Protein AF-A0A844IDX1-F1 (afdb_monomer)

Mean predicted aligned error: 13.67 Å

Sequence (166 aa):
MKQQKLLIGQFFSPFIITLMSVIIVVLGIGNTNLLHIAPAAAQIFTPSDVWQKVYQQIPDFPQENQYVSKVTGKIVATDTLASRLIRYHIYNKGRSPIYRLDWKLTLADYLDANETIYVDSYPGNGILTQNPLVGDRMVISKLTRRQRNNLVQVLVNIFSPPAQKM

Radius of gyration: 32.64 Å; Cα contacts (8 Å, |Δi|>4): 148; chains: 1; bounding box: 115×51×47 Å

Secondary structure (DSSP, 8-state):
-------------TTTTSSSSSSSSS--SS-TTTT-----------GGGSHHHHHHH-TTS-----PBBTTTSSB-TT--HHHHHHHIIIIIS---TT-HHHHHHHHHHHTTSSS---GGGSTTTTTBSS--HHHHHHHHHHS-HHHHHHHHHHHHHHHSPPPP--

pLDDT: mean 81.28, std 22.46, range [38.47, 98.81]

Structure (mmCIF, N/CA/C/O backbone):
data_AF-A0A844IDX1-F1
#
_entry.id   AF-A0A844IDX1-F1
#
loop_
_atom_site.group_PDB
_atom_site.id
_atom_site.type_symbol
_atom_site.label_atom_id
_atom_site.label_alt_id
_atom_site.label_comp_id
_atom_site.label_asym_id
_atom_site.label_entity_id
_atom_site.label_seq_id
_atom_site.pdbx_PDB_ins_code
_atom_site.Cartn_x
_atom_site.Cartn_y
_atom_site.Cartn_z
_atom_site.occupancy
_atom_site.B_iso_or_equiv
_atom_site.auth_seq_id
_atom_site.auth_comp_id
_atom_site.auth_asym_id
_atom_site.auth_atom_id
_atom_site.pdbx_PDB_model_num
ATOM 1 N N . MET A 1 1 ? 99.467 19.155 31.796 1.00 40.88 1 MET A N 1
ATOM 2 C CA . MET A 1 1 ? 99.219 19.822 30.493 1.00 40.88 1 MET A CA 1
ATOM 3 C C . MET A 1 1 ? 97.739 19.650 30.168 1.00 40.88 1 MET A C 1
ATOM 5 O O . MET A 1 1 ? 97.321 18.524 29.983 1.00 40.88 1 MET A O 1
ATOM 9 N N . LYS A 1 2 ? 96.875 20.598 30.544 1.00 39.47 2 LYS A N 1
ATOM 10 C CA . LYS A 1 2 ? 96.443 21.831 29.843 1.00 39.47 2 LYS A CA 1
ATOM 11 C C . LYS A 1 2 ? 95.420 21.537 28.729 1.00 39.47 2 LYS A C 1
ATOM 13 O O . LYS A 1 2 ? 95.748 20.923 27.725 1.00 39.47 2 LYS A O 1
ATOM 18 N N . GLN A 1 3 ? 94.184 21.970 28.983 1.00 43.69 3 GLN A N 1
ATOM 19 C CA . GLN A 1 3 ? 93.014 21.863 28.112 1.00 43.69 3 GLN A CA 1
ATOM 20 C C . GLN A 1 3 ? 93.162 22.653 26.809 1.00 43.69 3 GLN A C 1
ATOM 22 O O . GLN A 1 3 ? 93.742 23.737 26.833 1.00 43.69 3 GLN A O 1
ATOM 27 N N . GLN A 1 4 ? 92.505 22.187 25.741 1.00 46.06 4 GLN A N 1
ATOM 28 C CA . GLN A 1 4 ? 92.029 23.039 24.648 1.00 46.06 4 GLN A CA 1
ATOM 29 C C . GLN A 1 4 ? 90.652 22.560 24.155 1.00 46.06 4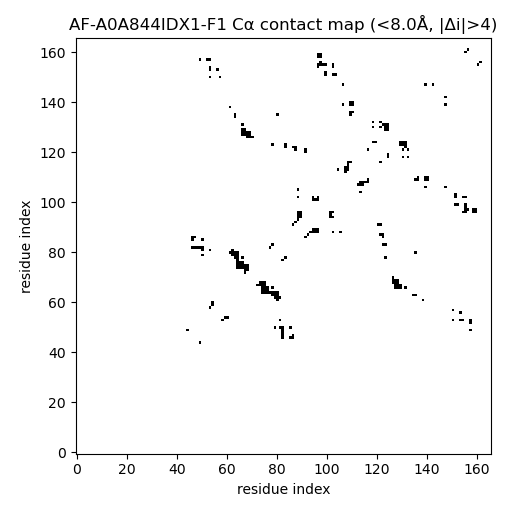 GLN A C 1
ATOM 31 O O . GLN A 1 4 ? 90.514 21.478 23.595 1.00 46.06 4 GLN A O 1
ATOM 36 N N . LYS A 1 5 ? 89.629 23.392 24.392 1.00 46.06 5 LYS A N 1
ATOM 37 C CA . LYS A 1 5 ? 88.406 23.479 23.579 1.00 46.06 5 LYS A CA 1
ATOM 38 C C . LYS A 1 5 ? 88.706 24.386 22.385 1.00 46.06 5 LYS A C 1
ATOM 40 O O . LYS A 1 5 ? 89.383 25.380 22.607 1.00 46.06 5 LYS A O 1
ATOM 45 N N . LEU A 1 6 ? 88.162 24.087 21.205 1.00 38.69 6 LEU A N 1
ATOM 46 C CA . LEU A 1 6 ? 87.882 24.957 20.035 1.00 38.69 6 LEU A CA 1
ATOM 47 C C . LEU A 1 6 ? 87.498 23.966 18.893 1.00 38.69 6 LEU A C 1
ATOM 49 O O . LEU A 1 6 ? 88.128 22.923 18.802 1.00 38.69 6 LEU A O 1
ATOM 53 N N . LEU A 1 7 ? 86.519 24.110 17.998 1.00 45.47 7 LEU A N 1
ATOM 54 C CA . LEU A 1 7 ? 85.594 25.171 17.613 1.00 45.47 7 LEU A CA 1
ATOM 55 C C . LEU A 1 7 ? 84.348 24.539 16.984 1.00 45.47 7 LEU A C 1
ATOM 57 O O . LEU A 1 7 ? 84.421 23.562 16.245 1.00 45.47 7 LEU A O 1
ATOM 61 N N . ILE A 1 8 ? 83.223 25.184 17.260 1.00 47.72 8 ILE A N 1
ATOM 62 C CA . ILE A 1 8 ? 81.951 25.103 16.548 1.00 47.72 8 ILE A CA 1
ATOM 63 C C . ILE A 1 8 ? 82.157 25.595 15.109 1.00 47.72 8 ILE A C 1
ATOM 65 O O . ILE A 1 8 ? 82.786 26.632 14.904 1.00 47.72 8 ILE A O 1
ATOM 69 N N . GLY A 1 9 ? 81.595 24.891 14.126 1.00 42.12 9 GLY A N 1
ATOM 70 C CA . GLY A 1 9 ? 81.628 25.341 12.737 1.00 42.12 9 GLY A CA 1
ATOM 71 C C . GLY A 1 9 ? 80.953 24.383 11.764 1.00 42.12 9 GLY A C 1
ATOM 72 O O . GLY A 1 9 ? 81.623 23.796 10.925 1.00 42.12 9 GLY A O 1
ATOM 73 N N . GLN A 1 10 ? 79.630 24.239 11.840 1.00 47.81 10 GLN A N 1
ATOM 74 C CA . GLN A 1 10 ? 78.856 23.827 10.669 1.00 47.81 10 GLN A CA 1
ATOM 75 C C . GLN A 1 10 ? 77.813 24.901 10.371 1.00 47.81 10 GLN A C 1
ATOM 77 O O . GLN A 1 10 ? 76.884 25.149 11.136 1.00 47.81 10 GLN A O 1
ATOM 82 N N . PHE A 1 11 ? 78.072 25.592 9.264 1.00 43.88 11 PHE A N 1
ATOM 83 C CA . PHE A 1 11 ? 77.255 26.621 8.649 1.00 43.88 11 PHE A CA 1
ATOM 84 C C . PHE A 1 11 ? 75.884 26.048 8.272 1.00 43.88 11 PHE A C 1
ATOM 86 O O . PHE A 1 11 ? 75.731 25.425 7.223 1.00 43.88 11 PHE A O 1
ATOM 93 N N . PHE A 1 12 ? 74.867 26.287 9.097 1.00 43.31 12 PHE A N 1
ATOM 94 C CA . PHE A 1 12 ? 73.485 26.170 8.647 1.00 43.31 12 PHE A CA 1
ATOM 95 C C . PHE A 1 12 ? 73.155 27.413 7.818 1.00 43.31 12 PHE A C 1
ATOM 97 O O . PHE A 1 12 ? 72.944 28.501 8.349 1.00 43.31 12 PHE A O 1
ATOM 104 N N . SER A 1 13 ? 73.193 27.251 6.495 1.00 46.44 13 SER A N 1
ATOM 105 C CA . SER A 1 13 ? 72.828 28.282 5.525 1.00 46.44 13 SER A CA 1
ATOM 106 C C . SER A 1 13 ? 71.339 28.640 5.677 1.00 46.44 13 SER A C 1
ATOM 108 O O . SER A 1 13 ? 70.490 27.771 5.460 1.00 46.44 13 SER A O 1
ATOM 110 N N . PRO A 1 14 ? 70.977 29.894 6.013 1.00 50.66 14 PRO A N 1
ATOM 111 C CA . PRO A 1 14 ? 69.580 30.302 6.190 1.00 50.66 14 PRO A CA 1
ATOM 112 C C . PRO A 1 14 ? 68.813 30.441 4.861 1.00 50.66 14 PRO A C 1
ATOM 114 O O . PRO A 1 14 ? 67.652 30.841 4.858 1.00 50.66 14 PRO A O 1
ATOM 117 N N . PHE A 1 15 ? 69.424 30.089 3.726 1.00 46.56 15 PHE A N 1
ATOM 118 C CA . PHE A 1 15 ? 68.834 30.260 2.395 1.00 46.56 15 PHE A CA 1
ATOM 119 C C . PHE A 1 15 ? 67.897 29.134 1.939 1.00 46.56 15 PHE A C 1
ATOM 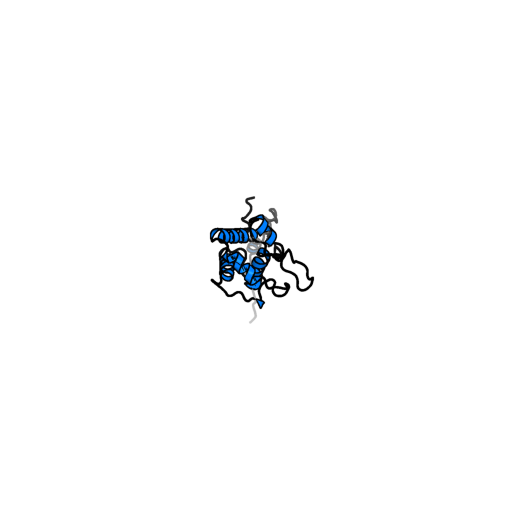121 O O . PHE A 1 15 ? 67.180 29.317 0.961 1.00 46.56 15 PHE A O 1
ATOM 128 N N . ILE A 1 16 ? 67.849 27.987 2.627 1.00 49.50 16 ILE A N 1
ATOM 129 C CA . ILE A 1 16 ? 66.939 26.888 2.240 1.00 49.50 16 ILE A CA 1
ATOM 130 C C . ILE A 1 16 ? 65.561 27.013 2.920 1.00 49.50 16 ILE A C 1
ATOM 132 O O . ILE A 1 16 ? 64.570 26.499 2.408 1.00 49.50 16 ILE A O 1
ATOM 136 N N . ILE A 1 17 ? 65.450 27.762 4.023 1.00 48.12 17 ILE A N 1
ATOM 137 C CA . ILE A 1 17 ? 64.184 27.889 4.772 1.00 48.12 17 ILE A CA 1
ATOM 138 C C . ILE A 1 17 ? 63.283 29.002 4.205 1.00 48.12 17 ILE A C 1
ATOM 140 O O . ILE A 1 17 ? 62.070 28.964 4.388 1.00 48.12 17 ILE A O 1
ATOM 144 N N . THR A 1 18 ? 63.814 29.960 3.443 1.00 47.06 18 THR A N 1
ATOM 145 C CA . THR A 1 18 ? 63.004 31.052 2.872 1.00 47.06 18 THR A CA 1
ATOM 146 C C . THR A 1 18 ? 62.307 30.706 1.553 1.00 47.06 18 THR A C 1
ATOM 148 O O . THR A 1 18 ? 61.385 31.423 1.168 1.00 47.06 18 THR A O 1
ATOM 151 N N . LEU A 1 19 ? 62.658 29.599 0.884 1.00 45.19 19 LEU A N 1
ATOM 152 C CA . LEU A 1 19 ? 62.029 29.217 -0.392 1.00 45.19 19 LEU A CA 1
ATOM 153 C C . LEU A 1 19 ? 60.774 28.334 -0.233 1.00 45.19 19 LEU A C 1
ATOM 155 O O . LEU A 1 19 ? 59.978 28.239 -1.161 1.00 45.19 19 LEU A O 1
ATOM 159 N N . MET A 1 20 ? 60.533 27.758 0.950 1.00 47.50 20 MET A N 1
ATOM 160 C CA . MET A 1 20 ? 59.320 26.969 1.245 1.00 47.50 20 MET A CA 1
ATOM 161 C C . MET A 1 20 ? 58.201 27.773 1.931 1.00 47.50 20 MET A C 1
ATOM 163 O O . MET A 1 20 ? 57.186 27.206 2.329 1.00 47.50 20 MET A O 1
ATOM 167 N N . SER A 1 21 ? 58.351 29.096 2.042 1.00 47.78 21 SER A N 1
ATOM 168 C CA . SER A 1 21 ? 57.359 29.983 2.675 1.00 47.78 21 SER A CA 1
ATOM 169 C C . SER A 1 21 ? 56.592 30.855 1.672 1.00 47.78 21 SER A C 1
ATOM 171 O O . SER A 1 21 ? 55.658 31.554 2.057 1.00 47.78 21 SER A O 1
ATOM 173 N N . VAL A 1 22 ? 56.949 30.813 0.381 1.00 45.91 22 VAL A N 1
ATOM 174 C CA . VAL A 1 22 ? 56.370 31.669 -0.678 1.00 45.91 22 VAL A CA 1
ATOM 175 C C . VAL A 1 22 ? 55.689 30.829 -1.769 1.00 45.91 22 VAL A C 1
ATOM 177 O O . VAL A 1 22 ? 55.805 31.097 -2.956 1.00 45.91 22 VAL A O 1
ATOM 180 N N . ILE A 1 23 ? 54.959 29.783 -1.372 1.00 44.12 23 ILE A N 1
ATOM 181 C CA . ILE A 1 23 ? 53.949 29.116 -2.226 1.00 44.12 23 ILE A CA 1
ATOM 182 C C . ILE A 1 23 ? 52.553 29.139 -1.568 1.00 44.12 23 ILE A C 1
ATOM 184 O O . ILE A 1 23 ? 51.562 28.759 -2.179 1.00 44.12 23 ILE A O 1
ATOM 188 N N . ILE A 1 24 ? 52.421 29.684 -0.352 1.00 47.56 24 ILE A N 1
ATOM 189 C CA . ILE A 1 24 ? 51.126 29.751 0.352 1.00 47.56 24 ILE A CA 1
ATOM 190 C C . ILE A 1 24 ? 50.392 31.093 0.126 1.00 47.56 24 ILE A C 1
ATOM 192 O O . ILE A 1 24 ? 49.220 31.212 0.461 1.00 47.56 24 ILE A O 1
ATOM 196 N N . VAL A 1 25 ? 51.009 32.101 -0.510 1.00 48.34 25 VAL A N 1
ATOM 197 C CA . VAL A 1 25 ? 50.459 33.482 -0.516 1.00 48.34 25 VAL A CA 1
ATOM 198 C C . VAL A 1 25 ? 50.101 34.034 -1.915 1.00 48.34 25 VAL A C 1
ATOM 200 O O . VAL A 1 25 ? 49.846 35.221 -2.054 1.00 48.34 25 VAL A O 1
ATOM 203 N N . VAL A 1 26 ? 50.001 33.203 -2.966 1.00 45.25 26 VAL A N 1
ATOM 204 C CA . VAL A 1 26 ? 49.570 33.667 -4.320 1.00 45.25 26 VAL A CA 1
ATOM 205 C C . VAL A 1 26 ? 48.283 32.996 -4.841 1.00 45.25 26 VAL A C 1
ATOM 207 O O . VAL A 1 26 ? 47.819 33.298 -5.931 1.00 45.25 26 VAL A O 1
ATOM 210 N N . LEU A 1 27 ? 47.609 32.159 -4.048 1.00 46.00 27 LEU A N 1
ATOM 211 C CA . LEU A 1 27 ? 46.304 31.569 -4.420 1.00 46.00 27 LEU A CA 1
ATOM 212 C C . LEU A 1 27 ? 45.131 32.113 -3.592 1.00 46.00 27 LEU A C 1
ATOM 214 O O . LEU A 1 27 ? 44.068 31.505 -3.511 1.00 46.00 27 LEU A O 1
ATOM 218 N N . GLY A 1 28 ? 45.303 33.292 -2.998 1.00 47.56 28 GLY A N 1
ATOM 219 C CA . GLY A 1 28 ? 44.197 34.106 -2.514 1.00 47.56 28 GLY A CA 1
ATOM 220 C C . GLY A 1 28 ? 43.754 35.061 -3.611 1.00 47.56 28 GLY A C 1
ATOM 221 O O . GLY A 1 28 ? 44.260 36.167 -3.626 1.00 47.56 28 GLY A O 1
ATOM 222 N N . ILE A 1 29 ? 42.897 34.605 -4.531 1.00 53.09 29 ILE A N 1
ATOM 223 C CA . ILE A 1 29 ? 41.815 35.322 -5.249 1.00 53.09 29 ILE A CA 1
ATOM 224 C C . ILE A 1 29 ? 41.198 34.268 -6.190 1.00 53.09 29 ILE A C 1
ATOM 226 O O . ILE A 1 29 ? 41.722 33.999 -7.268 1.00 53.09 29 ILE A O 1
ATOM 230 N N . GLY A 1 30 ? 40.096 33.634 -5.787 1.00 46.38 30 GLY A N 1
ATOM 231 C CA . GLY A 1 30 ? 39.394 32.694 -6.664 1.00 46.38 30 GLY A CA 1
ATOM 232 C C . GLY A 1 30 ? 38.373 31.822 -5.946 1.00 46.38 30 GLY A C 1
ATOM 233 O O . GLY A 1 30 ? 38.667 30.686 -5.609 1.00 46.38 30 GLY A O 1
ATOM 234 N N . ASN A 1 31 ? 37.166 32.360 -5.752 1.00 50.09 31 ASN A N 1
ATOM 235 C CA . ASN A 1 31 ? 35.930 31.643 -5.416 1.00 50.09 31 ASN A CA 1
ATOM 236 C C . ASN A 1 31 ? 35.969 30.686 -4.204 1.00 50.09 31 ASN A C 1
ATOM 238 O O . ASN A 1 31 ? 36.213 29.488 -4.319 1.00 50.09 31 ASN A O 1
ATOM 242 N N . THR A 1 32 ? 35.503 31.173 -3.055 1.00 48.06 32 THR A N 1
ATOM 243 C CA . THR A 1 32 ? 35.156 30.385 -1.854 1.00 48.06 32 THR A CA 1
ATOM 244 C C . THR A 1 32 ? 33.967 29.420 -2.040 1.00 48.06 32 THR A C 1
ATOM 246 O O . THR A 1 32 ? 33.434 28.895 -1.069 1.00 48.06 32 THR A O 1
ATOM 249 N N . ASN A 1 33 ? 33.565 29.121 -3.278 1.00 49.88 33 ASN A N 1
ATOM 250 C CA . ASN A 1 33 ? 32.472 28.197 -3.597 1.00 49.88 33 ASN A CA 1
ATOM 251 C C . ASN A 1 33 ? 32.909 26.720 -3.652 1.00 49.88 33 ASN A C 1
ATOM 253 O O . ASN A 1 33 ? 32.098 25.857 -3.978 1.00 49.88 33 ASN A O 1
ATOM 257 N N . LEU A 1 34 ? 34.172 26.402 -3.345 1.00 53.22 34 LEU A N 1
ATOM 258 C CA . LEU A 1 34 ? 34.735 25.068 -3.585 1.00 53.22 34 LEU A CA 1
ATOM 259 C C . LEU A 1 34 ? 34.244 23.972 -2.618 1.00 53.22 34 LEU A C 1
ATOM 261 O O . LEU A 1 34 ? 34.553 22.807 -2.832 1.00 53.22 34 LEU A O 1
ATOM 265 N N . LEU A 1 35 ? 33.469 24.321 -1.584 1.00 54.78 35 LEU A N 1
ATOM 266 C CA . LEU A 1 35 ? 32.879 23.374 -0.626 1.00 54.78 35 LEU A CA 1
ATOM 267 C C . LEU A 1 35 ? 31.420 23.712 -0.281 1.00 54.78 35 LEU A C 1
ATOM 269 O O . LEU A 1 35 ? 30.963 23.454 0.832 1.00 54.78 35 LEU A O 1
ATOM 273 N N . HIS A 1 36 ? 30.657 24.267 -1.227 1.00 49.41 36 HIS A N 1
ATOM 274 C CA . HIS A 1 36 ? 29.200 24.306 -1.093 1.00 49.41 36 HIS A CA 1
ATOM 275 C C . HIS A 1 36 ? 28.644 22.898 -1.358 1.00 49.41 36 HIS A C 1
ATOM 277 O O . HIS A 1 36 ? 28.105 22.596 -2.421 1.00 49.41 36 HIS A O 1
ATOM 283 N N . ILE A 1 37 ? 28.805 22.007 -0.376 1.00 57.09 37 ILE A N 1
ATOM 284 C CA . ILE A 1 37 ? 27.973 20.812 -0.262 1.00 57.09 37 ILE A CA 1
ATOM 285 C C . ILE A 1 37 ? 26.577 21.359 0.022 1.00 57.09 37 ILE A C 1
ATOM 287 O O . ILE A 1 37 ? 26.227 21.639 1.168 1.00 57.09 37 ILE A O 1
ATOM 291 N N . ALA A 1 38 ? 25.804 21.607 -1.038 1.00 57.81 38 ALA A N 1
ATOM 292 C CA . ALA A 1 38 ? 24.386 21.862 -0.881 1.00 57.81 38 ALA A CA 1
ATOM 293 C C . ALA A 1 38 ? 23.840 20.704 -0.037 1.00 57.81 38 ALA A C 1
ATOM 295 O O . ALA A 1 38 ? 24.158 19.549 -0.349 1.00 57.81 38 ALA A O 1
ATOM 296 N N . PRO A 1 39 ? 23.082 20.966 1.042 1.00 52.69 39 PRO A N 1
ATOM 297 C CA . PRO A 1 39 ? 22.419 19.884 1.734 1.00 52.69 39 PRO A CA 1
ATOM 298 C C . PRO A 1 39 ? 21.597 19.171 0.667 1.00 52.69 39 PRO A C 1
ATOM 300 O O . PRO A 1 39 ? 20.719 19.775 0.046 1.00 52.69 39 PRO A O 1
ATOM 303 N N . ALA A 1 40 ? 21.928 17.909 0.392 1.00 53.59 40 ALA A N 1
ATOM 304 C CA . ALA A 1 40 ? 21.014 17.048 -0.321 1.00 53.59 40 ALA A CA 1
ATOM 305 C C . ALA A 1 40 ? 19.770 17.047 0.559 1.00 53.59 40 ALA A C 1
ATOM 307 O O . ALA A 1 40 ? 19.768 16.454 1.638 1.00 53.59 40 ALA A O 1
ATOM 308 N N . ALA A 1 41 ? 18.758 17.813 0.157 1.00 49.22 41 ALA A N 1
ATOM 309 C CA . ALA A 1 41 ? 17.452 17.749 0.760 1.00 49.22 41 ALA A CA 1
ATOM 310 C C . ALA A 1 41 ? 16.951 16.338 0.459 1.00 49.22 41 ALA A C 1
ATOM 312 O O . ALA A 1 41 ? 16.280 16.098 -0.541 1.00 49.22 41 ALA A O 1
ATOM 313 N N . ALA A 1 42 ? 17.325 15.382 1.309 1.00 46.47 42 ALA A N 1
ATOM 314 C CA . A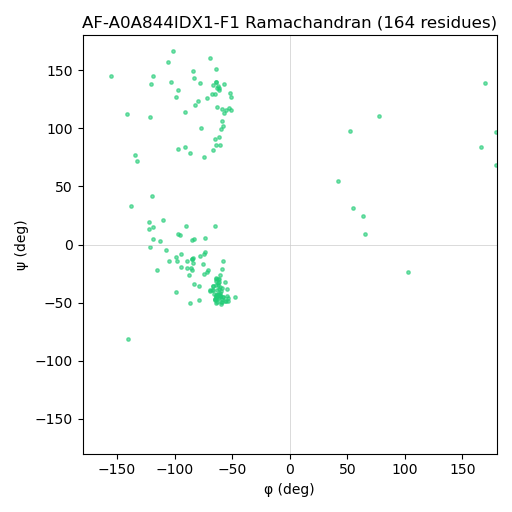LA A 1 42 ? 16.560 14.180 1.511 1.00 46.47 42 ALA A CA 1
ATOM 315 C C . ALA A 1 42 ? 15.215 14.696 2.013 1.00 46.47 42 ALA A C 1
ATOM 317 O O . ALA A 1 42 ? 15.018 14.912 3.206 1.00 46.47 42 ALA A O 1
ATOM 318 N N . GLN A 1 43 ? 14.329 15.037 1.075 1.00 47.69 43 GLN A N 1
ATOM 319 C CA . GLN A 1 43 ? 12.939 15.299 1.364 1.00 47.69 43 GLN A CA 1
ATOM 320 C C . GLN A 1 43 ? 12.427 13.985 1.933 1.00 47.69 43 GLN A C 1
ATOM 322 O O . GLN A 1 43 ? 12.068 13.066 1.198 1.00 47.69 43 GLN A O 1
ATOM 327 N N . ILE A 1 44 ? 12.473 13.870 3.259 1.00 46.97 44 ILE A N 1
ATOM 328 C CA . ILE A 1 44 ? 11.748 12.854 3.998 1.00 46.97 44 ILE A CA 1
ATOM 329 C C . ILE A 1 44 ? 10.290 13.241 3.781 1.00 46.97 44 ILE A C 1
ATOM 331 O O . ILE A 1 44 ? 9.694 13.960 4.579 1.00 46.97 44 ILE A O 1
ATOM 335 N N . PHE A 1 45 ? 9.733 12.852 2.633 1.00 50.84 45 PHE A N 1
ATOM 336 C CA . PHE A 1 45 ? 8.298 12.849 2.450 1.00 50.84 45 PHE A CA 1
ATOM 337 C C . PHE A 1 45 ? 7.763 12.048 3.622 1.00 50.84 45 PHE A C 1
ATOM 339 O O . PHE A 1 45 ? 8.121 10.878 3.760 1.00 50.84 45 PHE A O 1
ATOM 346 N N . THR A 1 46 ? 6.965 12.667 4.489 1.00 54.31 46 THR A N 1
ATOM 347 C CA . THR A 1 46 ? 6.247 11.926 5.517 1.00 54.31 46 THR A CA 1
ATOM 348 C C . THR A 1 46 ? 5.411 10.890 4.765 1.00 54.31 46 THR A C 1
ATOM 350 O O . THR A 1 46 ? 4.505 11.264 4.016 1.00 54.31 46 THR A O 1
ATOM 353 N N . PRO A 1 47 ? 5.695 9.579 4.890 1.00 58.28 47 PRO A N 1
ATOM 354 C CA . PRO A 1 47 ? 5.024 8.555 4.082 1.00 58.28 47 PRO A CA 1
ATOM 355 C C . PRO A 1 47 ? 3.497 8.560 4.240 1.00 58.28 47 PRO A C 1
ATOM 357 O O . PRO A 1 47 ? 2.782 7.989 3.421 1.00 58.28 47 PRO A O 1
ATOM 360 N N . SER A 1 48 ? 3.000 9.248 5.276 1.00 62.88 48 SER A N 1
ATOM 361 C CA . SER A 1 48 ? 1.587 9.482 5.550 1.00 62.88 48 SER A CA 1
ATOM 362 C C . SER A 1 48 ? 0.831 10.247 4.454 1.00 62.88 48 SER A C 1
ATOM 364 O O . SER A 1 48 ? -0.366 10.004 4.335 1.00 62.88 48 SER A O 1
ATOM 366 N N . ASP A 1 49 ? 1.485 11.086 3.637 1.00 75.00 49 ASP A N 1
ATOM 367 C CA . ASP A 1 49 ? 0.813 11.932 2.621 1.00 75.00 49 ASP A CA 1
ATOM 368 C C . ASP A 1 49 ? 1.306 11.688 1.185 1.00 75.00 49 ASP A C 1
ATOM 370 O O . ASP A 1 49 ? 1.069 12.468 0.262 1.00 75.00 49 ASP A O 1
ATOM 374 N N . VAL A 1 50 ? 2.039 10.597 0.968 1.00 89.69 50 VAL A N 1
ATOM 375 C CA . VAL A 1 50 ? 2.567 10.262 -0.362 1.00 89.69 50 VAL A CA 1
ATOM 376 C C . VAL A 1 50 ? 1.540 9.495 -1.201 1.00 89.69 50 VAL A C 1
ATOM 378 O O . VAL A 1 50 ? 1.590 9.509 -2.432 1.00 89.69 50 VAL A O 1
ATOM 381 N N . TRP A 1 51 ? 0.567 8.859 -0.551 1.00 93.44 51 TRP A N 1
ATOM 382 C CA . TRP A 1 51 ? -0.438 8.019 -1.201 1.00 93.44 51 TRP A CA 1
ATOM 383 C C . TRP A 1 51 ? -1.325 8.795 -2.183 1.00 93.44 51 TRP A C 1
ATOM 385 O O . TRP A 1 51 ? -1.752 8.229 -3.187 1.00 93.44 51 TRP A O 1
ATOM 395 N N . GLN A 1 52 ? -1.566 10.090 -1.958 1.00 95.25 52 GLN A N 1
ATOM 396 C CA . GLN A 1 52 ? -2.361 10.939 -2.849 1.00 95.25 52 GLN A CA 1
ATOM 397 C C . GLN A 1 52 ? -1.757 10.970 -4.259 1.00 95.25 52 GLN A C 1
ATOM 399 O O . GLN A 1 52 ? -2.488 10.912 -5.247 1.00 95.25 52 GLN A O 1
ATOM 404 N N . LYS A 1 53 ? -0.419 10.980 -4.367 1.00 95.56 53 LYS A N 1
ATOM 405 C CA . LYS A 1 53 ? 0.287 10.954 -5.657 1.00 95.56 53 LYS A CA 1
ATOM 406 C C . LYS A 1 53 ? 0.028 9.662 -6.435 1.00 95.56 53 LYS A C 1
ATOM 408 O O . LYS A 1 53 ? 0.029 9.691 -7.663 1.00 95.56 53 LYS A O 1
ATOM 413 N N . VAL A 1 54 ? -0.224 8.545 -5.745 1.00 96.94 54 VAL A N 1
ATOM 414 C CA . VAL A 1 54 ? -0.583 7.276 -6.396 1.00 96.94 54 VAL A CA 1
ATOM 415 C C . VAL A 1 54 ? -1.913 7.429 -7.124 1.00 96.94 54 VAL A C 1
ATOM 417 O O . VAL A 1 54 ? -1.978 7.138 -8.314 1.00 96.94 54 VAL A O 1
ATOM 420 N N . TYR A 1 55 ? -2.944 7.956 -6.458 1.00 97.25 55 TYR A N 1
ATOM 421 C CA . TYR A 1 55 ? -4.255 8.158 -7.088 1.00 97.25 55 TYR A CA 1
ATOM 422 C C . TYR A 1 55 ? -4.264 9.303 -8.107 1.00 97.25 55 TYR A C 1
ATOM 424 O O . TYR A 1 55 ? -5.071 9.289 -9.024 1.00 97.25 55 TYR A O 1
ATOM 432 N N . GLN A 1 56 ? -3.349 10.271 -8.015 1.00 96.94 56 GLN A N 1
ATOM 433 C CA . GLN A 1 56 ? -3.168 11.258 -9.087 1.00 96.94 56 GLN A CA 1
ATOM 434 C C . GLN A 1 56 ? -2.629 10.616 -10.375 1.00 96.94 56 GLN A C 1
ATOM 436 O O . GLN A 1 56 ? -3.04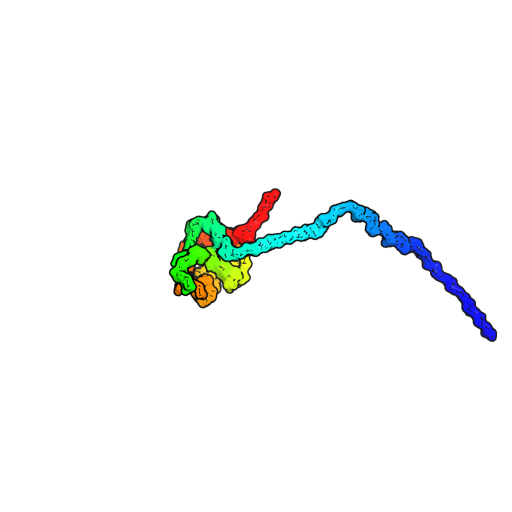5 10.992 -11.465 1.00 96.94 56 GLN A O 1
ATOM 441 N N . GLN A 1 57 ? -1.707 9.653 -10.263 1.00 97.25 57 GLN A N 1
ATOM 442 C CA . GLN A 1 57 ? -1.099 8.988 -11.424 1.00 97.25 57 GLN A CA 1
ATOM 443 C C . GLN A 1 57 ? -1.897 7.771 -11.918 1.00 97.25 57 GLN A C 1
ATOM 445 O O . GLN A 1 57 ? -1.799 7.404 -13.087 1.00 97.25 57 GLN A O 1
ATOM 450 N N . ILE A 1 58 ? -2.671 7.130 -11.040 1.00 97.44 58 ILE A N 1
ATOM 451 C CA . ILE A 1 58 ? -3.532 5.983 -11.348 1.00 97.44 58 ILE A CA 1
ATOM 452 C C . ILE A 1 58 ? -4.908 6.225 -10.698 1.00 97.44 58 ILE A C 1
ATOM 454 O O . ILE A 1 58 ? -5.198 5.642 -9.651 1.00 97.44 58 ILE A O 1
ATOM 458 N N . PRO A 1 59 ? -5.760 7.087 -11.282 1.00 96.94 59 PRO A N 1
ATOM 459 C CA . PRO A 1 59 ? -7.036 7.486 -10.675 1.00 96.94 59 PRO A CA 1
ATOM 460 C C . PRO A 1 59 ? -8.009 6.324 -10.467 1.00 96.94 59 PRO A C 1
ATOM 462 O O . PRO A 1 59 ? -8.750 6.317 -9.490 1.00 96.94 59 PRO A O 1
ATOM 465 N N . ASP A 1 60 ? -7.939 5.302 -11.320 1.00 96.00 60 ASP A N 1
ATOM 466 C CA . ASP A 1 60 ? -8.783 4.107 -11.219 1.00 96.00 60 ASP A CA 1
ATOM 467 C C . ASP A 1 60 ? -8.245 3.065 -10.217 1.00 96.00 60 ASP A C 1
ATOM 469 O O . ASP A 1 60 ? -8.766 1.950 -10.131 1.00 96.00 60 ASP A O 1
ATOM 473 N N . PHE A 1 61 ? -7.163 3.368 -9.483 1.00 97.88 61 PHE A N 1
ATOM 474 C CA . PHE A 1 61 ? -6.652 2.460 -8.459 1.00 97.88 61 PHE A CA 1
ATOM 475 C C . PHE A 1 61 ? -7.653 2.371 -7.290 1.00 97.88 61 PHE A C 1
ATOM 477 O O . PHE A 1 61 ? -8.073 3.413 -6.781 1.00 97.88 61 PHE A O 1
ATOM 484 N N . PRO A 1 62 ? -8.049 1.165 -6.833 1.00 97.69 62 PRO A N 1
ATOM 485 C CA . PRO A 1 62 ? -9.058 1.036 -5.784 1.00 97.69 62 PRO A CA 1
ATOM 486 C C . PRO A 1 62 ? -8.605 1.663 -4.466 1.00 97.69 62 PRO A C 1
ATOM 488 O O . PRO A 1 62 ? -7.475 1.452 -4.024 1.00 97.69 62 PRO A O 1
ATOM 491 N N . GLN A 1 63 ? -9.497 2.425 -3.832 1.00 96.62 63 GLN A N 1
ATOM 492 C CA . GLN A 1 63 ? -9.144 3.191 -2.639 1.00 96.62 63 GLN A CA 1
ATOM 493 C C . GLN A 1 63 ? -9.201 2.385 -1.343 1.00 96.62 63 GLN A C 1
ATOM 495 O O . GLN A 1 63 ? -8.404 2.669 -0.459 1.00 96.62 63 GLN A O 1
ATOM 500 N N . GLU A 1 64 ? -10.121 1.424 -1.199 1.00 96.88 64 GLU A N 1
ATOM 501 C CA . GLU A 1 64 ? -10.319 0.636 0.035 1.00 96.88 64 GLU A CA 1
ATOM 502 C C . GLU A 1 64 ? -10.248 1.497 1.316 1.00 96.88 64 GLU A C 1
ATOM 504 O O . GLU A 1 64 ? -9.413 1.263 2.192 1.00 96.88 64 GLU A O 1
ATOM 509 N N . ASN A 1 65 ? -11.067 2.553 1.392 1.00 95.75 65 ASN A N 1
ATOM 510 C CA . ASN A 1 65 ? -10.987 3.600 2.423 1.00 95.75 65 ASN A CA 1
ATOM 511 C C . ASN A 1 65 ? -12.267 3.779 3.254 1.00 95.75 65 ASN A C 1
ATOM 513 O O . ASN A 1 65 ? -12.460 4.812 3.890 1.00 95.75 65 ASN A O 1
ATOM 517 N N . GLN A 1 66 ? -13.140 2.771 3.267 1.00 96.69 66 GLN A N 1
ATOM 518 C CA . GLN A 1 66 ? -14.401 2.780 4.023 1.00 96.69 66 GLN A CA 1
ATOM 519 C C . GLN A 1 66 ? -14.247 2.221 5.449 1.00 96.69 66 GLN A C 1
ATOM 521 O O . GLN A 1 66 ? -15.228 1.880 6.106 1.00 96.69 66 GLN A O 1
ATOM 526 N N . TYR A 1 67 ? -13.012 2.113 5.946 1.00 95.56 67 TYR A N 1
ATOM 527 C CA . TYR A 1 67 ? -12.731 1.549 7.262 1.00 95.56 67 TYR A CA 1
ATOM 528 C C . TYR A 1 67 ? -13.020 2.543 8.389 1.00 95.56 67 TYR A C 1
ATOM 530 O O . TYR A 1 67 ? -12.684 3.727 8.312 1.00 95.56 67 TYR A O 1
ATOM 538 N N . VAL A 1 68 ? -13.613 2.036 9.470 1.00 96.88 68 VAL A N 1
ATOM 539 C CA . VAL A 1 68 ? -14.029 2.830 10.632 1.00 96.88 68 VAL A CA 1
ATOM 540 C C . VAL A 1 68 ? -12.970 2.775 11.730 1.00 96.88 68 VAL A C 1
ATOM 542 O O . VAL A 1 68 ? -12.503 1.693 12.091 1.00 96.88 68 VAL A O 1
ATOM 545 N N . SER A 1 69 ? -12.622 3.930 12.296 1.00 96.25 69 SER A N 1
ATOM 546 C CA . SER A 1 69 ? -11.706 4.043 13.435 1.00 96.25 69 SER A CA 1
ATOM 547 C C . SER A 1 69 ? -12.296 3.441 14.710 1.00 96.25 69 SER A C 1
ATOM 549 O O . SER A 1 69 ? -13.435 3.739 15.064 1.00 96.25 69 SER A O 1
ATOM 551 N N . LYS A 1 70 ? -11.483 2.696 15.469 1.00 95.19 70 LYS A N 1
ATOM 552 C CA . LYS A 1 70 ? -11.832 2.239 16.828 1.00 95.19 70 LYS A CA 1
ATOM 553 C C . LYS A 1 70 ? -11.997 3.394 17.818 1.00 95.19 70 LYS A C 1
ATOM 555 O O . LYS A 1 70 ? -12.729 3.256 18.788 1.00 95.19 70 LYS A O 1
ATOM 560 N N . VAL A 1 71 ? -11.293 4.506 17.595 1.00 93.81 71 VAL A N 1
ATOM 561 C CA . VAL A 1 71 ? -11.243 5.638 18.534 1.00 93.81 71 VAL A CA 1
ATOM 562 C C . VAL A 1 71 ? -12.401 6.594 18.289 1.00 93.81 71 VAL A C 1
ATOM 564 O O . VAL A 1 71 ? -13.096 6.981 19.220 1.00 93.81 71 VAL A O 1
ATOM 567 N N . THR A 1 72 ? -12.604 6.996 17.034 1.00 95.12 72 THR A N 1
ATOM 568 C CA . THR A 1 72 ? -13.578 8.047 16.704 1.00 95.12 72 THR A CA 1
ATOM 569 C C . THR A 1 72 ? -14.920 7.503 16.230 1.00 95.12 72 THR A C 1
ATOM 571 O O . THR A 1 72 ? -15.869 8.276 16.124 1.00 95.12 72 THR A O 1
ATOM 574 N N . GLY A 1 73 ? -15.002 6.214 15.881 1.00 96.38 73 GLY A N 1
ATOM 575 C CA . GLY A 1 73 ? -16.188 5.621 15.257 1.00 96.38 73 GLY A CA 1
ATOM 576 C C . GLY A 1 73 ? -16.501 6.172 13.860 1.00 96.38 73 GLY A C 1
ATOM 577 O O . GLY A 1 73 ? -17.560 5.884 13.312 1.00 96.38 73 GLY A O 1
ATOM 578 N N . LYS A 1 74 ? -15.601 6.971 13.269 1.00 96.44 74 LYS A N 1
ATOM 579 C CA . LYS A 1 74 ? -15.768 7.585 11.944 1.00 96.44 74 LYS A CA 1
ATOM 580 C C . LYS A 1 74 ? -14.903 6.890 10.898 1.00 96.44 74 LYS A C 1
ATOM 582 O O . LYS A 1 74 ? -13.884 6.281 11.229 1.00 96.44 74 LYS A O 1
ATOM 587 N N . ILE A 1 75 ? -15.297 7.028 9.632 1.00 94.69 75 ILE A N 1
ATOM 588 C CA . ILE A 1 75 ? -14.508 6.571 8.483 1.00 94.69 75 ILE A CA 1
ATOM 589 C C . ILE A 1 75 ? -13.163 7.307 8.452 1.00 94.69 75 ILE A C 1
ATOM 591 O O . ILE A 1 75 ? -13.111 8.533 8.573 1.00 94.69 75 ILE A O 1
ATOM 595 N N . VAL A 1 76 ? -12.075 6.560 8.265 1.00 93.81 76 VAL A N 1
ATOM 596 C CA . VAL A 1 76 ? -10.717 7.098 8.123 1.00 93.81 76 VAL A CA 1
ATOM 597 C C . VAL A 1 76 ? -10.378 7.198 6.637 1.00 93.81 76 VAL A C 1
ATOM 599 O O . VAL A 1 76 ? -9.709 6.336 6.081 1.00 93.81 76 VAL A O 1
ATOM 602 N N . ALA A 1 77 ? -10.831 8.269 5.983 1.00 92.38 77 ALA A N 1
ATOM 603 C CA . ALA A 1 77 ? -10.705 8.434 4.527 1.00 92.38 77 ALA A CA 1
ATOM 604 C C . ALA A 1 77 ? -9.252 8.410 3.999 1.00 92.38 77 ALA A C 1
ATOM 606 O O . ALA A 1 77 ? -9.027 8.148 2.819 1.00 92.38 77 ALA A O 1
ATOM 607 N N . THR A 1 78 ? -8.268 8.682 4.862 1.00 91.31 78 THR A N 1
ATOM 608 C CA . THR A 1 78 ? -6.830 8.649 4.547 1.00 91.31 78 THR A CA 1
ATOM 609 C C . THR A 1 78 ? -6.209 7.251 4.673 1.00 91.31 78 THR A C 1
ATOM 611 O O . THR A 1 78 ? -5.089 7.022 4.205 1.00 91.31 78 THR A O 1
ATOM 614 N N . ASP A 1 79 ? -6.916 6.296 5.284 1.00 93.56 79 ASP A N 1
ATOM 615 C CA . ASP A 1 79 ? -6.503 4.896 5.370 1.00 93.56 79 ASP A CA 1
ATOM 616 C C . ASP A 1 79 ? -6.981 4.160 4.112 1.00 93.56 79 ASP A C 1
ATOM 618 O O . ASP A 1 79 ? -8.020 3.506 4.079 1.00 93.56 79 ASP A O 1
ATOM 622 N N . THR A 1 80 ? -6.234 4.363 3.031 1.00 96.62 80 THR A N 1
ATOM 623 C CA . THR A 1 80 ? -6.496 3.818 1.701 1.00 96.62 80 THR A CA 1
ATOM 624 C C . THR A 1 80 ? -5.590 2.615 1.422 1.00 96.62 80 THR A C 1
ATOM 626 O O . THR A 1 80 ? -4.565 2.437 2.085 1.00 96.62 80 THR A O 1
ATOM 629 N N . LEU A 1 81 ? -5.887 1.832 0.382 1.00 98.00 81 LEU A N 1
ATOM 630 C CA . LEU A 1 81 ? -5.028 0.736 -0.075 1.00 98.00 81 LEU A CA 1
ATOM 631 C C . LEU A 1 81 ? -3.596 1.214 -0.338 1.00 98.00 81 LEU A C 1
ATOM 633 O O . LEU A 1 81 ? -2.640 0.614 0.146 1.00 98.00 81 LEU A O 1
ATOM 637 N N . ALA A 1 82 ? -3.431 2.321 -1.070 1.00 97.88 82 ALA A N 1
ATOM 638 C CA . ALA A 1 82 ? -2.114 2.888 -1.343 1.00 97.88 82 ALA A CA 1
ATOM 639 C C . ALA A 1 82 ? -1.375 3.300 -0.058 1.00 97.88 82 ALA A C 1
ATOM 641 O O . ALA A 1 82 ? -0.179 3.032 0.063 1.00 97.88 82 ALA A O 1
ATOM 642 N N . SER A 1 83 ? -2.059 3.915 0.918 1.00 96.44 83 SER A N 1
ATOM 643 C CA . SER A 1 83 ? -1.397 4.340 2.158 1.00 96.44 83 SER A CA 1
ATOM 644 C C . SER A 1 83 ? -0.979 3.149 3.020 1.00 96.44 83 SER A C 1
ATOM 646 O O . SER A 1 83 ? 0.144 3.138 3.531 1.00 96.44 83 SER A O 1
ATOM 648 N N . ARG A 1 84 ? -1.804 2.099 3.109 1.00 97.00 84 ARG A N 1
ATOM 649 C CA . ARG A 1 84 ? -1.437 0.842 3.782 1.00 97.00 84 ARG A CA 1
ATOM 650 C C . ARG A 1 84 ? -0.317 0.097 3.067 1.00 97.00 84 ARG A C 1
ATOM 652 O O . ARG A 1 8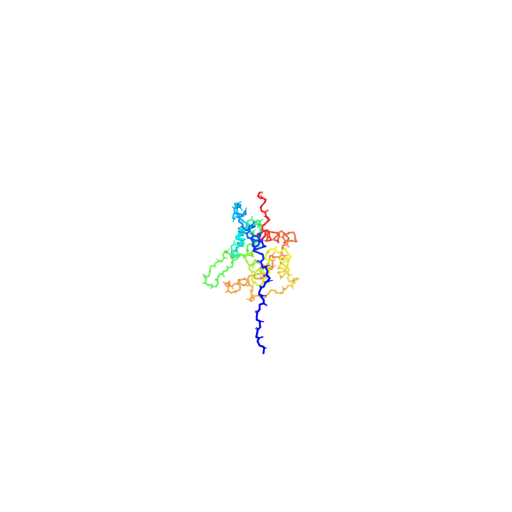4 ? 0.618 -0.339 3.730 1.00 97.00 84 ARG A O 1
ATOM 659 N N . LEU A 1 85 ? -0.342 0.019 1.738 1.00 98.00 85 LEU A N 1
ATOM 660 C CA . LEU A 1 85 ? 0.703 -0.630 0.943 1.00 98.00 85 LEU A CA 1
ATOM 661 C C . LEU A 1 85 ? 2.065 0.055 1.119 1.00 98.00 85 LEU A C 1
ATOM 663 O O . LEU A 1 85 ? 3.075 -0.625 1.315 1.00 98.00 85 LEU A O 1
ATOM 667 N N . ILE A 1 86 ? 2.089 1.391 1.113 1.00 97.44 86 ILE A N 1
ATOM 668 C CA . ILE A 1 86 ? 3.302 2.183 1.357 1.00 97.44 86 ILE A CA 1
ATOM 669 C C . ILE A 1 86 ? 3.803 1.981 2.791 1.00 97.44 86 ILE A C 1
ATOM 671 O O . ILE A 1 86 ? 4.986 1.703 2.990 1.00 97.44 86 ILE A O 1
ATOM 675 N N . ARG A 1 87 ? 2.917 2.069 3.795 1.00 96.00 87 ARG A N 1
ATOM 676 C CA . ARG A 1 87 ? 3.282 1.837 5.204 1.00 96.00 87 ARG A CA 1
ATOM 677 C C . ARG A 1 87 ? 3.820 0.426 5.420 1.00 96.00 87 ARG A C 1
ATOM 679 O O . ARG A 1 87 ? 4.848 0.271 6.068 1.00 96.00 87 ARG A O 1
ATOM 686 N N . TYR A 1 88 ? 3.177 -0.577 4.830 1.00 97.81 88 TYR A N 1
ATOM 687 C CA . TYR A 1 88 ? 3.624 -1.962 4.900 1.00 97.81 88 TYR A CA 1
ATOM 688 C C . TYR A 1 88 ? 5.033 -2.124 4.320 1.00 97.81 88 TYR A C 1
ATOM 690 O O . TYR A 1 88 ? 5.916 -2.683 4.965 1.00 97.81 88 TYR A O 1
ATOM 698 N N . HIS A 1 89 ? 5.273 -1.585 3.126 1.00 98.06 89 HIS A N 1
ATOM 699 C CA . HIS A 1 89 ? 6.580 -1.660 2.481 1.00 98.06 89 HIS A CA 1
ATOM 700 C C . HIS A 1 89 ? 7.687 -1.008 3.320 1.00 98.06 89 HIS A C 1
ATOM 702 O O . HIS A 1 89 ? 8.707 -1.640 3.589 1.00 98.06 89 HIS A O 1
ATOM 708 N N . ILE A 1 90 ? 7.472 0.235 3.755 1.00 95.94 90 ILE A N 1
ATOM 709 C CA . ILE A 1 90 ? 8.512 1.033 4.412 1.00 95.94 90 ILE A CA 1
ATOM 710 C C . ILE A 1 90 ? 8.686 0.619 5.875 1.00 95.94 90 ILE A C 1
ATOM 712 O O . ILE A 1 90 ? 9.808 0.417 6.323 1.00 95.94 90 ILE A O 1
ATOM 716 N N . TYR A 1 91 ? 7.597 0.479 6.630 1.00 94.56 91 TYR A N 1
ATOM 717 C CA . TYR A 1 91 ? 7.665 0.326 8.086 1.00 94.56 91 TYR A CA 1
ATOM 718 C C . TYR A 1 91 ? 7.553 -1.117 8.555 1.00 94.56 91 TYR A C 1
ATOM 720 O O . TYR A 1 91 ? 8.280 -1.515 9.457 1.00 94.56 91 TYR A O 1
ATOM 728 N N . ASN A 1 92 ? 6.674 -1.918 7.951 1.00 95.38 92 ASN A N 1
ATOM 729 C CA . ASN A 1 92 ? 6.532 -3.317 8.360 1.00 95.38 92 ASN A CA 1
ATOM 730 C C . ASN A 1 92 ? 7.643 -4.197 7.789 1.00 95.38 92 ASN A C 1
ATOM 732 O O . ASN A 1 92 ? 8.067 -5.147 8.442 1.00 95.38 92 ASN A O 1
ATOM 736 N N . LYS A 1 93 ? 8.092 -3.908 6.564 1.00 97.25 93 LYS A N 1
ATOM 737 C CA . LYS A 1 93 ? 9.112 -4.705 5.873 1.00 97.25 93 LYS A CA 1
ATOM 738 C C . LYS A 1 93 ? 10.485 -4.054 5.826 1.00 97.25 93 LYS A C 1
ATOM 740 O O . LYS A 1 93 ? 11.441 -4.754 5.515 1.00 97.25 93 LYS A O 1
ATOM 745 N N . GLY A 1 94 ? 10.597 -2.759 6.129 1.00 95.94 94 GLY A N 1
ATOM 746 C CA . GLY A 1 94 ? 11.882 -2.057 6.075 1.00 95.94 94 GLY A CA 1
ATOM 747 C C . GLY A 1 94 ? 12.474 -2.002 4.666 1.00 95.94 94 GLY A C 1
ATOM 748 O O . GLY A 1 94 ? 13.691 -1.935 4.519 1.00 95.94 94 GLY A O 1
ATOM 749 N N . ARG A 1 95 ? 11.633 -2.098 3.629 1.00 97.06 95 ARG A N 1
ATOM 750 C CA . ARG A 1 95 ? 12.080 -2.126 2.237 1.00 97.06 95 ARG A CA 1
ATOM 751 C C . ARG A 1 95 ? 12.307 -0.719 1.707 1.00 97.06 95 ARG A C 1
ATOM 753 O O . ARG A 1 95 ? 11.664 0.242 2.135 1.00 97.06 95 ARG A O 1
ATOM 760 N N . SER A 1 96 ? 13.248 -0.607 0.777 1.00 96.25 96 SER A N 1
ATOM 761 C CA . SER A 1 96 ? 13.648 0.674 0.226 1.00 96.25 96 SER A CA 1
ATOM 762 C C . SER A 1 96 ? 12.683 1.097 -0.886 1.00 96.25 96 SER A C 1
ATOM 764 O O . SER A 1 96 ? 12.596 0.426 -1.921 1.00 96.25 96 SER A O 1
ATOM 766 N N . PRO A 1 97 ? 12.001 2.247 -0.751 1.00 95.56 97 PRO A N 1
ATOM 767 C CA . PRO A 1 97 ? 10.963 2.636 -1.698 1.00 95.56 97 PRO A CA 1
ATOM 768 C C . PRO A 1 97 ? 11.514 3.116 -3.050 1.00 95.56 97 PRO A C 1
ATOM 770 O O . PRO A 1 97 ? 10.745 3.308 -3.992 1.00 95.56 97 PRO A O 1
ATOM 773 N N . ILE A 1 98 ? 12.834 3.291 -3.181 1.00 94.56 98 ILE A N 1
ATOM 774 C CA . ILE A 1 98 ? 13.478 3.688 -4.443 1.00 94.56 98 ILE A CA 1
ATOM 775 C C . ILE A 1 98 ? 13.745 2.497 -5.373 1.00 94.56 98 ILE A C 1
ATOM 777 O O . ILE A 1 98 ? 13.997 2.693 -6.561 1.00 94.56 98 ILE A O 1
ATOM 781 N N . TYR A 1 99 ? 13.686 1.256 -4.871 1.00 97.00 99 TYR A N 1
ATOM 782 C CA . TYR A 1 99 ? 14.012 0.076 -5.668 1.00 97.00 99 TYR A CA 1
ATOM 783 C C . TYR A 1 99 ? 12.770 -0.626 -6.208 1.00 97.00 99 TYR A C 1
ATOM 785 O O . TYR A 1 99 ? 11.865 -1.048 -5.491 1.00 97.00 99 TYR A O 1
ATOM 793 N N . ARG A 1 100 ? 12.763 -0.842 -7.527 1.00 97.88 100 ARG A N 1
ATOM 794 C CA . ARG A 1 100 ? 11.68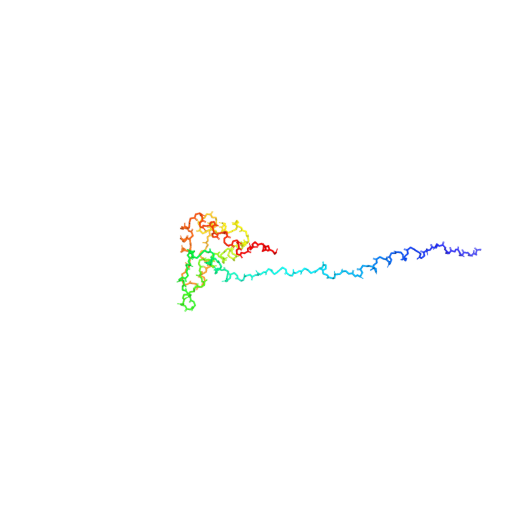4 -1.554 -8.221 1.00 97.88 100 ARG A CA 1
ATOM 795 C C . ARG A 1 100 ? 11.496 -2.992 -7.733 1.00 97.88 100 ARG A C 1
ATOM 797 O O . ARG A 1 100 ? 10.370 -3.488 -7.732 1.00 97.88 100 ARG A O 1
ATOM 804 N N . LEU A 1 101 ? 12.588 -3.680 -7.396 1.00 98.50 101 LEU A N 1
ATOM 805 C CA . LEU A 1 101 ? 12.538 -5.064 -6.921 1.00 98.50 101 LEU A CA 1
ATOM 806 C C . LEU A 1 101 ? 11.782 -5.158 -5.593 1.00 98.50 101 LEU A C 1
ATOM 808 O O . LEU A 1 101 ? 10.882 -5.982 -5.468 1.00 98.50 101 LEU A O 1
ATOM 812 N N . ASP A 1 102 ? 12.073 -4.259 -4.662 1.00 98.56 102 ASP A N 1
ATOM 813 C CA . ASP A 1 102 ? 11.467 -4.232 -3.335 1.00 98.56 102 ASP A CA 1
ATOM 814 C C . ASP A 1 102 ? 9.942 -4.076 -3.399 1.00 98.56 102 ASP A C 1
ATOM 816 O O . ASP A 1 102 ? 9.202 -4.762 -2.693 1.00 98.56 102 ASP A O 1
ATOM 820 N N . TRP A 1 103 ? 9.441 -3.236 -4.309 1.00 98.62 103 TRP A N 1
ATOM 821 C CA . TRP A 1 103 ? 8.001 -3.110 -4.545 1.00 98.62 103 TRP A CA 1
ATOM 822 C C . TRP A 1 103 ? 7.378 -4.374 -5.136 1.00 98.62 103 TRP A C 1
ATOM 824 O O . TRP A 1 103 ? 6.246 -4.723 -4.800 1.00 98.62 103 TRP A O 1
ATOM 834 N N . LYS A 1 104 ? 8.102 -5.089 -6.002 1.00 98.75 104 LYS A N 1
ATOM 835 C CA . LYS A 1 104 ? 7.628 -6.375 -6.528 1.00 98.75 104 LYS A CA 1
ATOM 836 C C . LYS A 1 104 ? 7.564 -7.443 -5.444 1.00 98.75 104 LYS A C 1
ATOM 838 O O . LYS A 1 104 ? 6.602 -8.203 -5.446 1.00 98.75 104 LYS A O 1
ATOM 843 N N . LEU A 1 105 ? 8.538 -7.479 -4.535 1.00 98.81 105 LEU A N 1
ATOM 844 C CA . LEU A 1 105 ? 8.510 -8.368 -3.372 1.00 98.81 105 LEU A CA 1
ATOM 845 C C . LEU A 1 105 ? 7.319 -8.039 -2.470 1.00 98.81 105 LEU A C 1
ATOM 847 O O . LEU A 1 105 ? 6.575 -8.938 -2.101 1.00 98.81 105 LEU A O 1
ATOM 851 N N . THR A 1 106 ? 7.044 -6.753 -2.227 1.00 98.75 106 THR A N 1
ATOM 852 C CA . THR A 1 106 ? 5.820 -6.342 -1.523 1.00 98.75 106 THR A CA 1
ATOM 853 C C . THR A 1 106 ? 4.563 -6.859 -2.210 1.00 98.75 106 THR A C 1
ATOM 855 O O . THR A 1 106 ? 3.728 -7.454 -1.545 1.00 98.75 106 THR A O 1
ATOM 858 N N . LEU A 1 107 ? 4.411 -6.698 -3.527 1.00 98.81 107 LEU A N 1
ATOM 859 C CA . LEU A 1 107 ? 3.236 -7.251 -4.211 1.00 98.81 107 LEU A CA 1
ATOM 860 C C . LEU A 1 107 ? 3.183 -8.782 -4.154 1.00 98.81 107 LEU A C 1
ATOM 862 O O . LEU A 1 107 ? 2.089 -9.336 -4.117 1.00 98.81 107 LEU A O 1
ATOM 866 N N . ALA A 1 108 ? 4.328 -9.464 -4.134 1.00 98.75 108 ALA A N 1
ATOM 867 C CA . ALA A 1 108 ? 4.375 -10.909 -3.961 1.00 98.75 108 ALA A CA 1
ATOM 868 C C . ALA A 1 108 ? 3.891 -11.339 -2.564 1.00 98.75 108 ALA A C 1
ATOM 870 O O . ALA A 1 108 ? 3.172 -12.327 -2.475 1.00 98.75 108 ALA A O 1
ATOM 871 N N . ASP A 1 109 ? 4.165 -10.572 -1.504 1.00 98.69 109 ASP A N 1
ATOM 872 C CA . ASP A 1 109 ? 3.627 -10.840 -0.155 1.00 98.69 109 ASP A CA 1
ATOM 873 C C . ASP A 1 109 ? 2.087 -10.772 -0.117 1.00 98.69 109 ASP A C 1
ATOM 875 O O . ASP A 1 109 ? 1.419 -11.571 0.545 1.00 98.69 109 ASP A O 1
ATOM 879 N N . TYR A 1 110 ? 1.492 -9.825 -0.853 1.00 98.50 110 TYR A N 1
ATOM 880 C CA . TYR A 1 110 ? 0.028 -9.696 -0.967 1.00 98.50 110 TYR A CA 1
ATOM 881 C C . TYR A 1 110 ? -0.600 -10.822 -1.794 1.00 98.50 110 TYR A C 1
ATOM 883 O O . TYR A 1 110 ? -1.794 -11.078 -1.669 1.00 98.50 110 TYR A O 1
ATOM 891 N N . LEU A 1 111 ? 0.191 -11.471 -2.648 1.00 98.25 111 LEU A N 1
ATOM 892 C CA . LEU A 1 111 ? -0.220 -12.607 -3.470 1.00 98.25 111 LEU A CA 1
ATOM 893 C C . LEU A 1 111 ? 0.156 -13.956 -2.837 1.00 98.25 111 LEU A C 1
ATOM 895 O O . LEU A 1 111 ? 0.056 -14.971 -3.519 1.00 98.25 111 LEU A O 1
ATOM 899 N N . ASP A 1 112 ? 0.622 -13.961 -1.581 1.00 97.50 112 ASP A N 1
ATOM 900 C CA . ASP A 1 112 ? 1.109 -15.156 -0.875 1.00 97.50 112 ASP A CA 1
ATOM 901 C C . ASP A 1 112 ? 2.231 -15.903 -1.632 1.00 97.50 112 ASP A C 1
ATOM 903 O O . ASP A 1 112 ? 2.374 -17.119 -1.544 1.00 97.50 112 ASP A O 1
ATOM 907 N N . ALA A 1 113 ? 3.047 -15.164 -2.390 1.00 98.19 113 ALA A N 1
ATOM 908 C CA . ALA A 1 113 ? 4.093 -15.696 -3.265 1.00 98.19 113 ALA A CA 1
ATOM 909 C C . ALA A 1 113 ? 5.527 -15.359 -2.806 1.00 98.19 113 ALA A C 1
ATOM 911 O O . ALA A 1 113 ? 6.477 -15.665 -3.525 1.00 98.19 113 ALA A O 1
ATOM 912 N N . ASN A 1 114 ? 5.695 -14.693 -1.659 1.00 98.31 114 ASN A N 1
ATOM 913 C CA . ASN A 1 114 ? 7.007 -14.366 -1.088 1.00 98.31 114 ASN A CA 1
ATOM 914 C C . ASN A 1 114 ? 7.016 -14.536 0.439 1.00 98.31 114 ASN A C 1
ATOM 916 O O . ASN A 1 114 ? 7.440 -15.579 0.924 1.00 98.31 114 ASN A O 1
ATOM 920 N N . GLU A 1 115 ? 6.525 -13.555 1.200 1.00 97.50 115 GLU A N 1
ATOM 921 C CA . GLU A 1 115 ? 6.473 -13.632 2.663 1.00 97.50 115 GLU A CA 1
ATOM 922 C C . GLU A 1 115 ? 5.039 -13.552 3.197 1.00 97.50 115 GLU A C 1
ATOM 924 O O . GLU A 1 115 ? 4.194 -12.820 2.676 1.00 97.50 115 GLU A O 1
ATOM 929 N N . THR A 1 116 ? 4.775 -14.279 4.286 1.00 97.00 116 THR A N 1
ATOM 930 C CA . THR A 1 116 ? 3.491 -14.239 4.993 1.00 97.00 116 THR A CA 1
ATOM 931 C C . THR A 1 116 ? 3.252 -12.861 5.612 1.00 97.00 116 THR A C 1
ATOM 933 O O . THR A 1 116 ? 4.095 -12.339 6.347 1.00 97.00 116 THR A O 1
ATOM 936 N N . ILE A 1 117 ? 2.073 -12.282 5.367 1.00 97.88 117 ILE A N 1
ATOM 937 C CA . ILE A 1 117 ? 1.624 -11.061 6.043 1.00 97.88 117 ILE A CA 1
ATOM 938 C C . ILE A 1 117 ? 0.844 -11.445 7.301 1.00 97.88 117 ILE A C 1
ATOM 940 O O . ILE A 1 117 ? -0.245 -12.007 7.211 1.00 97.88 117 ILE A O 1
ATOM 944 N N . TYR A 1 118 ? 1.379 -11.113 8.475 1.00 96.38 118 TYR A N 1
ATOM 945 C CA . TYR A 1 118 ? 0.693 -11.349 9.745 1.00 96.38 118 TYR A CA 1
ATOM 946 C C . TYR A 1 118 ? -0.356 -10.267 10.006 1.00 96.38 118 TYR A C 1
ATOM 948 O O . TYR A 1 118 ? -0.016 -9.080 10.076 1.00 96.38 118 TYR A O 1
ATOM 956 N N . VAL A 1 119 ? -1.609 -10.693 10.197 1.00 96.38 119 VAL A N 1
ATOM 957 C CA . VAL A 1 119 ? -2.784 -9.843 10.477 1.00 96.38 119 VAL A CA 1
ATOM 958 C C . VAL A 1 119 ? -2.472 -8.823 11.576 1.00 96.38 119 VAL A C 1
ATOM 960 O O . VAL A 1 119 ? -2.728 -7.631 11.424 1.00 96.38 119 VAL A O 1
ATOM 963 N N . ASP A 1 120 ? -1.830 -9.286 12.639 1.00 96.12 120 ASP A N 1
ATOM 964 C CA . ASP A 1 120 ? -1.571 -8.587 13.895 1.00 96.12 120 ASP A CA 1
ATOM 965 C C . ASP A 1 120 ? -0.703 -7.336 13.698 1.00 96.12 120 ASP A C 1
ATOM 967 O O . ASP A 1 120 ? -0.859 -6.327 14.389 1.00 96.12 120 ASP A O 1
ATOM 971 N N . SER A 1 121 ? 0.201 -7.404 12.721 1.00 94.44 121 SER A N 1
ATOM 972 C CA . SER A 1 121 ? 1.144 -6.335 12.388 1.00 94.44 121 SER A CA 1
ATOM 973 C C . SER A 1 121 ? 0.688 -5.483 11.207 1.00 94.44 121 SER A C 1
ATOM 975 O O . SER A 1 121 ? 1.277 -4.435 10.950 1.00 94.44 121 SER A O 1
ATOM 977 N N . TYR A 1 122 ? -0.346 -5.902 10.476 1.00 97.69 122 TYR A N 1
ATOM 978 C CA . TYR A 1 122 ? -0.746 -5.240 9.242 1.00 97.69 122 TYR A CA 1
ATOM 979 C C . TYR A 1 122 ? -1.219 -3.792 9.485 1.00 97.69 122 TYR A C 1
ATOM 981 O O . TYR A 1 122 ? -1.938 -3.538 10.463 1.00 97.69 122 TYR A O 1
ATOM 989 N N . PRO A 1 123 ? -0.859 -2.824 8.613 1.00 96.56 123 PRO A N 1
ATOM 990 C CA . PRO A 1 123 ? -1.347 -1.455 8.719 1.00 96.56 123 PRO A CA 1
ATOM 991 C C . PRO A 1 123 ? -2.870 -1.393 8.844 1.00 96.56 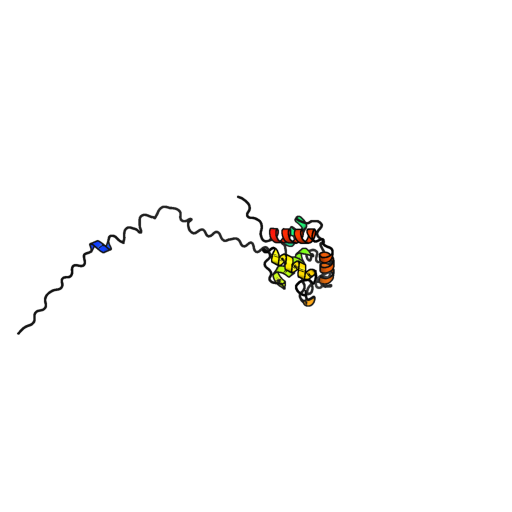123 PRO A C 1
ATOM 993 O O . PRO A 1 123 ? -3.599 -1.966 8.041 1.00 96.56 123 PRO A O 1
ATOM 996 N N . GLY A 1 124 ? -3.344 -0.700 9.877 1.00 93.00 124 GLY A N 1
ATOM 997 C CA . GLY A 1 124 ? -4.767 -0.598 10.196 1.00 93.00 124 GLY A CA 1
ATOM 998 C C . GLY A 1 124 ? -5.221 -1.488 11.358 1.00 93.00 124 GLY A C 1
ATOM 999 O O . GLY A 1 124 ? -6.171 -1.117 12.040 1.00 93.00 124 GLY A O 1
ATOM 1000 N N . ASN A 1 125 ? -4.517 -2.580 11.686 1.00 95.50 125 ASN A N 1
ATOM 1001 C CA . ASN A 1 125 ? -4.949 -3.534 12.723 1.00 95.50 125 ASN A CA 1
ATOM 1002 C C . ASN A 1 125 ? -5.226 -2.885 14.098 1.00 95.50 125 ASN A C 1
ATOM 1004 O O . ASN A 1 125 ? -6.232 -3.162 14.759 1.00 95.50 125 ASN A O 1
ATOM 1008 N N . GLY A 1 126 ? -4.336 -1.990 14.533 1.00 92.69 126 GLY A N 1
ATOM 1009 C CA . GLY A 1 126 ? -4.443 -1.318 15.830 1.00 92.69 126 GLY A CA 1
ATOM 1010 C C . GLY A 1 126 ? -5.511 -0.222 15.888 1.00 92.69 126 GLY A C 1
ATOM 1011 O O . GLY A 1 126 ? -6.045 0.043 16.961 1.00 92.69 126 GLY A O 1
ATOM 1012 N N . ILE A 1 127 ? -5.858 0.387 14.749 1.00 92.44 127 ILE A N 1
ATOM 1013 C CA . ILE A 1 127 ? -6.636 1.639 14.698 1.00 92.44 127 ILE A CA 1
ATOM 1014 C C . ILE A 1 127 ? -8.017 1.487 14.050 1.00 92.44 127 ILE A C 1
ATOM 1016 O O . ILE A 1 127 ? -8.898 2.303 14.322 1.00 92.44 127 ILE A O 1
ATOM 1020 N N . LEU A 1 128 ? -8.224 0.461 13.220 1.00 96.38 128 LEU A N 1
ATOM 1021 C CA . LEU A 1 128 ? -9.463 0.209 12.482 1.00 96.38 128 LEU A CA 1
ATOM 1022 C C . LEU A 1 128 ? -10.261 -0.915 13.133 1.00 96.38 128 LEU A C 1
ATOM 1024 O O . LEU A 1 128 ? -9.705 -1.922 13.558 1.00 96.38 128 LEU A O 1
ATOM 1028 N N . THR A 1 129 ? -11.577 -0.755 13.190 1.00 97.06 129 THR A N 1
ATOM 1029 C CA . THR A 1 129 ? -12.515 -1.755 13.732 1.00 97.06 129 THR A CA 1
ATOM 1030 C C . THR A 1 129 ? -12.407 -3.114 13.038 1.00 97.06 129 THR A C 1
ATOM 1032 O O . THR A 1 129 ? -12.550 -4.141 13.695 1.00 97.06 129 THR A O 1
ATOM 1035 N N . GLN A 1 130 ? -12.083 -3.119 11.744 1.00 96.50 130 GLN A N 1
ATOM 1036 C CA . GLN A 1 130 ? -11.811 -4.310 10.948 1.00 96.50 130 GLN A CA 1
ATOM 1037 C C . GLN A 1 130 ? -10.394 -4.249 10.377 1.00 96.50 130 GLN A C 1
ATOM 1039 O O . GLN A 1 130 ? -9.961 -3.206 9.887 1.00 96.50 130 GLN A O 1
ATOM 1044 N N . ASN A 1 131 ? -9.687 -5.382 10.401 1.00 97.19 131 ASN A N 1
ATOM 1045 C CA . ASN A 1 131 ? -8.387 -5.490 9.754 1.00 97.19 131 ASN A CA 1
ATOM 1046 C C . ASN A 1 131 ? -8.545 -5.508 8.215 1.00 97.19 131 ASN A C 1
ATOM 1048 O O . ASN A 1 131 ? -9.268 -6.363 7.697 1.00 97.19 131 ASN A O 1
ATOM 1052 N N . PRO A 1 132 ? -7.858 -4.616 7.483 1.00 97.56 132 PRO A N 1
ATOM 1053 C CA . PRO A 1 132 ? -8.041 -4.465 6.040 1.00 97.56 132 PRO A CA 1
ATOM 1054 C C . PRO A 1 132 ? -7.346 -5.531 5.174 1.00 97.56 132 PRO A C 1
ATOM 1056 O O . PRO A 1 132 ? -7.607 -5.601 3.974 1.00 97.56 132 PRO A O 1
ATOM 1059 N N . LEU A 1 133 ? -6.486 -6.386 5.745 1.00 98.12 133 LEU A N 1
ATOM 1060 C CA . LEU A 1 133 ? -5.596 -7.278 4.987 1.00 98.12 133 LEU A CA 1
ATOM 1061 C C . LEU A 1 133 ? -6.319 -8.155 3.957 1.00 98.12 133 LEU A C 1
ATOM 1063 O O . LEU A 1 133 ? -5.870 -8.274 2.819 1.00 98.12 133 LEU A O 1
ATOM 1067 N N . VAL A 1 134 ? -7.430 -8.782 4.348 1.00 97.31 134 VAL A N 1
ATOM 1068 C CA . VAL A 1 134 ? -8.168 -9.702 3.466 1.00 97.31 134 VAL A CA 1
ATOM 1069 C C . VAL A 1 134 ? -8.731 -8.959 2.252 1.00 97.31 134 VAL A C 1
ATOM 1071 O O . VAL A 1 134 ? -8.602 -9.438 1.123 1.00 97.31 134 VAL A O 1
ATOM 1074 N N . GLY A 1 135 ? -9.308 -7.774 2.473 1.00 97.44 135 GLY A N 1
ATOM 1075 C CA . GLY A 1 135 ? -9.824 -6.918 1.404 1.00 97.44 135 GLY A CA 1
ATOM 1076 C C . GLY A 1 135 ? -8.710 -6.461 0.467 1.00 97.44 135 GLY A C 1
ATOM 1077 O O . GLY A 1 135 ? -8.811 -6.623 -0.750 1.00 97.44 135 GLY A O 1
ATOM 1078 N N . ASP A 1 136 ? -7.595 -6.004 1.032 1.00 98.44 136 ASP A N 1
ATOM 1079 C CA . ASP A 1 136 ? -6.456 -5.523 0.255 1.00 98.44 136 ASP A CA 1
ATOM 1080 C C . ASP A 1 136 ? -5.830 -6.626 -0.608 1.00 98.44 136 ASP A C 1
ATOM 1082 O O . ASP A 1 136 ? -5.556 -6.414 -1.792 1.00 98.44 136 ASP A O 1
ATOM 1086 N N . ARG A 1 137 ? -5.656 -7.836 -0.062 1.00 98.31 137 ARG A N 1
ATOM 1087 C CA . ARG A 1 137 ? -5.180 -8.998 -0.831 1.00 98.31 137 ARG A CA 1
ATOM 1088 C C . ARG A 1 137 ? -6.124 -9.344 -1.971 1.00 98.31 137 ARG A C 1
ATOM 1090 O O . ARG A 1 137 ? -5.673 -9.550 -3.098 1.00 98.31 137 ARG A O 1
ATOM 1097 N N . MET A 1 138 ? -7.432 -9.344 -1.713 1.00 98.25 138 MET A N 1
ATOM 1098 C CA . MET A 1 138 ? -8.428 -9.575 -2.756 1.00 98.25 138 MET A CA 1
ATOM 1099 C C . MET A 1 138 ? -8.293 -8.541 -3.882 1.00 98.25 138 MET A C 1
ATOM 1101 O O . MET A 1 138 ? -8.282 -8.921 -5.053 1.00 98.25 138 MET A O 1
ATOM 1105 N N . VAL A 1 139 ? -8.140 -7.256 -3.562 1.00 98.31 139 VAL A N 1
ATOM 1106 C CA . VAL A 1 139 ? -7.950 -6.211 -4.576 1.00 98.31 139 VAL A CA 1
ATOM 1107 C C . VAL A 1 139 ? -6.662 -6.419 -5.372 1.00 98.31 139 VAL A C 1
ATOM 1109 O O . VAL A 1 139 ? -6.703 -6.436 -6.603 1.00 98.31 139 VAL A O 1
ATOM 1112 N N . ILE A 1 140 ? -5.526 -6.634 -4.701 1.00 98.50 140 ILE A N 1
ATOM 1113 C CA . ILE A 1 140 ? -4.229 -6.836 -5.367 1.00 98.50 140 ILE A CA 1
ATOM 1114 C C . ILE A 1 140 ? -4.230 -8.099 -6.246 1.00 98.50 140 ILE A C 1
ATOM 1116 O O . ILE A 1 140 ? -3.637 -8.095 -7.334 1.00 98.50 140 ILE A O 1
ATOM 1120 N N . SER A 1 141 ? -4.935 -9.155 -5.828 1.00 98.25 141 SER A N 1
ATOM 1121 C CA . SER A 1 141 ? -5.086 -10.396 -6.600 1.00 98.25 141 SER A CA 1
ATOM 1122 C C . SER A 1 141 ? -5.845 -10.192 -7.915 1.00 98.25 141 SER A C 1
ATOM 1124 O O . SER A 1 141 ? -5.482 -10.786 -8.931 1.00 98.25 141 SER A O 1
ATOM 1126 N N . LYS A 1 142 ? -6.834 -9.285 -7.930 1.00 98.38 142 LYS A N 1
ATOM 1127 C CA . LYS A 1 142 ? -7.644 -8.951 -9.113 1.00 98.38 142 LYS A CA 1
ATOM 1128 C C . LYS A 1 142 ? -6.899 -8.091 -10.133 1.00 98.38 142 LYS A C 1
ATOM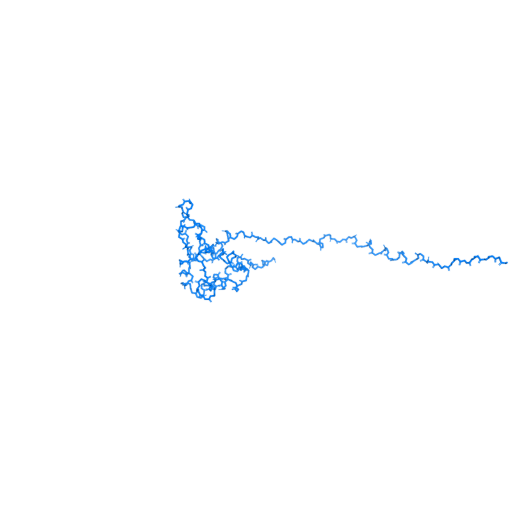 1130 O O . LYS A 1 142 ? -7.322 -8.010 -11.285 1.00 98.38 142 LYS A O 1
ATOM 1135 N N . LEU A 1 143 ? -5.794 -7.451 -9.746 1.00 98.38 143 LEU A N 1
ATOM 1136 C CA . LEU A 1 143 ? -4.986 -6.677 -10.684 1.00 98.38 143 LEU A CA 1
ATOM 1137 C C . LEU A 1 143 ? -4.374 -7.593 -11.752 1.00 98.38 143 LEU A C 1
ATOM 1139 O O . LEU A 1 143 ? -3.844 -8.668 -11.479 1.00 98.38 143 LEU A O 1
ATOM 1143 N N . THR A 1 144 ? -4.354 -7.129 -12.994 1.00 98.38 144 THR A N 1
ATOM 1144 C CA . THR A 1 144 ? -3.577 -7.766 -14.060 1.00 98.38 144 THR A CA 1
ATOM 1145 C C . THR A 1 144 ? -2.078 -7.572 -13.826 1.00 98.38 144 THR A C 1
ATOM 1147 O O . THR A 1 144 ? -1.634 -6.633 -13.157 1.00 98.38 144 THR A O 1
ATOM 1150 N N . ARG A 1 145 ? -1.247 -8.406 -14.465 1.00 97.81 145 ARG A N 1
ATOM 1151 C CA . ARG A 1 145 ? 0.217 -8.230 -14.457 1.00 97.81 145 ARG A CA 1
ATOM 1152 C C . ARG A 1 145 ? 0.635 -6.830 -14.928 1.00 97.81 145 ARG A C 1
ATOM 1154 O O . ARG A 1 145 ? 1.566 -6.252 -14.372 1.00 97.81 145 ARG A O 1
ATOM 1161 N N . ARG A 1 146 ? -0.062 -6.277 -15.928 1.00 98.38 146 ARG A N 1
ATOM 1162 C CA . ARG A 1 146 ? 0.175 -4.917 -16.434 1.00 98.38 146 ARG A CA 1
ATOM 1163 C C . ARG A 1 146 ? -0.145 -3.860 -15.375 1.00 98.38 146 ARG A C 1
ATOM 1165 O O . ARG A 1 146 ? 0.689 -2.994 -15.146 1.00 98.38 146 ARG A O 1
ATOM 1172 N N . GLN A 1 147 ? -1.292 -3.961 -14.699 1.00 98.56 147 GLN A N 1
ATOM 1173 C CA . GLN A 1 147 ? -1.666 -3.038 -13.618 1.00 98.56 147 GLN A CA 1
ATOM 1174 C C . GLN A 1 147 ? -0.684 -3.101 -12.444 1.00 98.56 147 GLN A C 1
ATOM 1176 O O . GLN A 1 147 ? -0.249 -2.056 -11.975 1.00 98.56 147 GLN A O 1
ATOM 1181 N N . ARG A 1 148 ? -0.254 -4.301 -12.026 1.00 98.56 148 ARG A N 1
ATOM 1182 C CA . ARG A 1 148 ? 0.781 -4.449 -10.987 1.00 98.56 148 ARG A CA 1
ATOM 1183 C C . ARG A 1 148 ? 2.105 -3.800 -11.391 1.00 98.56 148 ARG A C 1
ATOM 1185 O O . ARG A 1 148 ? 2.704 -3.088 -10.595 1.00 98.56 148 ARG A O 1
ATOM 1192 N N . ASN A 1 149 ? 2.550 -4.001 -12.632 1.00 98.50 149 ASN A N 1
ATOM 1193 C CA . ASN A 1 149 ? 3.761 -3.347 -13.134 1.00 98.50 149 ASN A CA 1
ATOM 1194 C C . ASN A 1 149 ? 3.626 -1.817 -13.180 1.00 98.50 149 ASN A C 1
ATOM 1196 O O . ASN A 1 149 ? 4.594 -1.134 -12.857 1.00 98.50 149 ASN A O 1
ATOM 1200 N N . ASN A 1 150 ? 2.454 -1.297 -13.557 1.00 98.50 150 ASN A N 1
ATOM 1201 C CA . ASN A 1 150 ? 2.182 0.140 -13.558 1.00 98.50 150 ASN A CA 1
ATOM 1202 C C . ASN A 1 150 ? 2.211 0.718 -12.137 1.00 98.50 150 ASN A C 1
ATOM 1204 O O . ASN A 1 150 ? 2.902 1.700 -11.893 1.00 98.50 150 ASN A O 1
ATOM 1208 N N . LEU A 1 151 ? 1.542 0.057 -11.185 1.00 98.62 151 LEU A N 1
ATOM 1209 C CA . LEU A 1 151 ? 1.565 0.432 -9.770 1.00 98.62 151 LEU A CA 1
ATOM 1210 C C . LEU A 1 151 ? 2.999 0.499 -9.232 1.00 98.62 151 LEU A C 1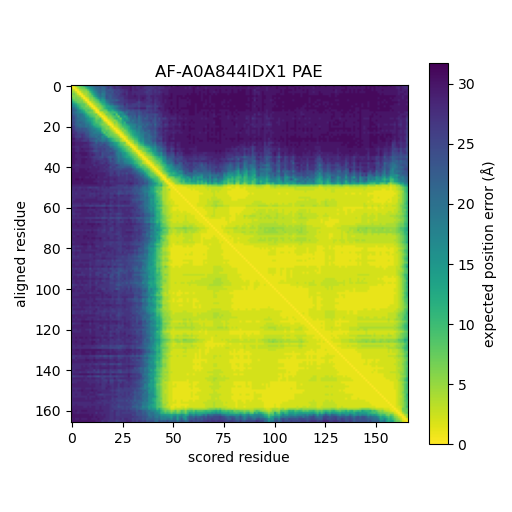
ATOM 1212 O O . LEU A 1 151 ? 3.387 1.502 -8.643 1.00 98.62 151 LEU A O 1
ATOM 1216 N N . VAL A 1 152 ? 3.807 -0.534 -9.491 1.00 98.50 152 VAL A N 1
ATOM 1217 C CA . VAL A 1 152 ? 5.227 -0.553 -9.107 1.00 98.50 152 VAL A CA 1
ATOM 1218 C C . VAL A 1 152 ? 5.988 0.625 -9.719 1.00 98.50 152 VAL A C 1
ATOM 1220 O O . VAL A 1 152 ? 6.775 1.260 -9.026 1.00 98.50 152 VAL A O 1
ATOM 1223 N N . GLN A 1 153 ? 5.776 0.920 -11.004 1.00 98.00 153 GLN A N 1
ATOM 1224 C CA . GLN A 1 153 ? 6.467 2.025 -11.667 1.00 98.00 153 GLN A CA 1
ATOM 1225 C C . GLN A 1 153 ? 6.097 3.377 -11.050 1.00 98.00 153 GLN A C 1
ATOM 1227 O O . GLN A 1 153 ? 6.983 4.186 -10.790 1.00 98.00 153 GLN A O 1
ATOM 1232 N N . VAL A 1 154 ? 4.809 3.603 -10.783 1.00 97.62 154 VAL A N 1
ATOM 1233 C CA . VAL A 1 154 ? 4.318 4.823 -10.133 1.00 97.62 154 VAL A CA 1
ATOM 1234 C C . VAL A 1 154 ? 4.913 4.974 -8.738 1.00 97.62 154 VAL A C 1
ATOM 1236 O O . VAL A 1 154 ? 5.432 6.040 -8.420 1.00 97.62 154 VAL A O 1
ATOM 1239 N N . LEU A 1 155 ? 4.919 3.908 -7.934 1.00 97.38 155 LEU A N 1
ATOM 1240 C CA . LEU A 1 155 ? 5.526 3.928 -6.602 1.00 97.38 155 LEU A CA 1
ATOM 1241 C C . LEU A 1 155 ? 7.014 4.296 -6.678 1.00 97.38 155 LEU A C 1
ATOM 1243 O O . LEU A 1 155 ? 7.436 5.234 -6.011 1.00 97.38 155 LEU A O 1
ATOM 1247 N N . VAL A 1 156 ? 7.793 3.652 -7.552 1.00 96.31 156 VAL A N 1
ATOM 1248 C CA . VAL A 1 156 ? 9.216 3.993 -7.737 1.00 96.31 156 VAL A CA 1
ATOM 1249 C C . VAL A 1 156 ? 9.395 5.450 -8.164 1.00 96.31 156 VAL A C 1
ATOM 1251 O O . VAL A 1 156 ? 10.197 6.152 -7.562 1.00 96.31 156 VAL A O 1
ATOM 1254 N N . ASN A 1 157 ? 8.632 5.933 -9.147 1.00 94.94 157 ASN A N 1
ATOM 1255 C CA . ASN A 1 157 ? 8.742 7.312 -9.634 1.00 94.94 157 ASN A CA 1
ATOM 1256 C C . ASN A 1 157 ? 8.428 8.351 -8.548 1.00 94.94 157 ASN A C 1
ATOM 1258 O O . ASN A 1 157 ? 8.981 9.447 -8.563 1.00 94.94 157 ASN A O 1
ATOM 1262 N N . ILE A 1 158 ? 7.524 8.028 -7.620 1.00 93.81 158 ILE A N 1
ATOM 1263 C CA . ILE A 1 158 ? 7.158 8.922 -6.520 1.00 93.81 158 ILE A CA 1
ATOM 1264 C C . ILE A 1 158 ? 8.314 9.084 -5.522 1.00 93.81 158 ILE A C 1
ATOM 1266 O O . ILE A 1 158 ? 8.540 10.193 -5.039 1.00 93.81 158 ILE A O 1
ATOM 1270 N N . PHE A 1 159 ? 9.036 8.003 -5.216 1.00 92.38 159 PHE A N 1
ATOM 1271 C CA . PHE A 1 159 ? 10.126 8.006 -4.230 1.00 92.38 159 PHE A CA 1
ATOM 1272 C C . PHE A 1 159 ? 11.516 8.234 -4.841 1.00 92.38 159 PHE A C 1
ATOM 1274 O O . PHE A 1 159 ? 12.439 8.631 -4.136 1.00 92.38 159 PHE A O 1
ATOM 1281 N N . SER A 1 160 ? 11.667 8.010 -6.144 1.00 90.44 160 SER A N 1
ATOM 1282 C CA . SER A 1 160 ? 12.875 8.263 -6.927 1.00 90.44 160 SER A CA 1
ATOM 1283 C C . SER A 1 160 ? 12.491 9.011 -8.209 1.00 90.44 160 SER A C 1
ATOM 1285 O O . SER A 1 160 ? 12.469 8.426 -9.297 1.00 90.44 160 SER A O 1
ATOM 1287 N N . PRO A 1 161 ? 12.110 10.298 -8.097 1.00 80.38 161 PRO A N 1
ATOM 1288 C CA . PRO A 1 161 ? 11.772 11.088 -9.268 1.00 80.38 161 PRO A CA 1
ATOM 1289 C C . PRO A 1 161 ? 13.002 11.180 -10.183 1.00 80.38 161 PRO A C 1
ATOM 1291 O O . PRO A 1 161 ? 14.109 11.424 -9.692 1.00 80.38 161 PRO A O 1
ATOM 1294 N N . PRO A 1 162 ? 12.845 10.975 -11.505 1.00 72.69 162 PRO A N 1
ATOM 1295 C CA . PRO A 1 162 ? 13.951 11.146 -12.434 1.00 72.69 162 PRO A CA 1
ATOM 1296 C C . PRO A 1 162 ? 14.499 12.566 -12.291 1.00 72.69 162 PRO A C 1
ATOM 1298 O O . PRO A 1 162 ? 13.721 13.514 -12.162 1.00 72.69 162 PRO A O 1
ATOM 1301 N N . ALA A 1 163 ? 15.827 12.704 -12.298 1.00 73.50 163 ALA A N 1
ATOM 1302 C CA . ALA A 1 163 ? 16.474 14.006 -12.221 1.00 73.50 163 ALA A CA 1
ATOM 1303 C C . ALA A 1 163 ? 15.857 14.924 -13.281 1.00 73.50 163 ALA A C 1
ATOM 1305 O O . ALA A 1 163 ? 15.914 14.632 -14.480 1.00 73.50 163 ALA A O 1
ATOM 1306 N N . GLN A 1 164 ? 15.203 15.991 -12.826 1.00 55.84 164 GLN A N 1
ATOM 1307 C CA . GLN A 1 164 ? 14.635 16.987 -13.715 1.00 55.84 164 GLN A CA 1
ATOM 1308 C C . GLN A 1 164 ? 15.798 17.541 -14.534 1.00 55.84 164 GLN A C 1
ATOM 1310 O O . GLN A 1 164 ? 16.754 18.063 -13.960 1.00 55.84 164 GLN A O 1
ATOM 1315 N N . LYS A 1 165 ? 15.767 17.342 -15.858 1.00 45.41 165 LYS A N 1
ATOM 1316 C CA . LYS A 1 165 ? 16.727 17.991 -16.752 1.00 45.41 165 LYS A CA 1
ATOM 1317 C C . LYS A 1 165 ? 16.550 19.494 -16.541 1.00 45.41 165 LYS A C 1
ATOM 1319 O O . LYS A 1 165 ? 15.497 20.021 -16.897 1.00 45.41 165 LYS A O 1
ATOM 1324 N N . MET A 1 166 ? 17.515 20.108 -15.859 1.00 38.47 166 MET A N 1
ATOM 1325 C CA . MET A 1 166 ? 17.659 21.560 -15.794 1.00 38.47 166 MET A CA 1
ATOM 1326 C C . MET A 1 166 ? 18.108 22.073 -17.156 1.00 38.47 166 MET A C 1
ATOM 1328 O O . MET A 1 166 ? 18.906 21.356 -17.807 1.00 38.47 166 MET A O 1
#

Solvent-accessible surface area (backbone atoms only — not comparable to full-atom values): 10490 Å² total; per-residue (Å²): 138,83,90,83,89,87,80,91,85,79,87,80,70,76,72,69,69,64,68,77,67,74,76,79,78,81,78,85,81,78,70,93,68,86,75,70,74,68,78,78,75,75,74,76,68,62,70,88,70,52,36,62,58,51,44,71,76,39,69,87,57,75,49,73,29,82,49,33,27,67,84,77,71,41,66,38,70,78,54,20,42,54,35,35,52,50,45,36,37,45,69,74,64,65,40,57,60,61,41,63,65,48,48,51,50,50,54,25,26,53,63,74,69,69,46,89,78,55,68,85,74,39,64,46,38,93,50,26,72,60,65,48,62,67,61,49,27,54,55,61,62,71,48,50,75,65,52,52,52,49,52,41,50,52,50,22,42,73,66,44,59,75,82,75,86,124

Foldseek 3Di:
DDDDDDDDDDDPDPVVVVVVPPPVPPPPDDDPPPPCPPPPPPVPPVLLPLLVLLCVQVVPQFFLFQFAWPVPRHTRNSPGLSSQLSCCLCPVVVHDQQDLVSLVLSLCCLQVNHDDDDQCSGPQNVTTPDRCSVVSSVSSVPDDPVRSSSSSVSSNCSSPPPPDPD